Protein AF-A0AAJ1HVN3-F1 (afdb_monomer)

Solvent-accessible surface area (backbone atoms only — not comparable to full-atom values): 4143 Å² total; per-residue (Å²): 67,55,72,72,56,50,52,52,28,39,79,64,68,38,64,30,15,75,80,59,98,55,39,24,34,52,78,42,78,41,80,89,79,40,34,32,36,31,42,50,33,47,79,56,90,96,44,77,44,77,67,82,61,85,69,43,80,45,48,40,78,52,41,37,77,64,79,80,82,125

Secondary structure (DSSP, 8-state):
--HHHHHHHHHTT--BBSSSS-EEEEEEEETTTTEEEEEEEEEETTEEEE--PPPEEEEGGG-B------

Structure (mmCIF, N/CA/C/O backbone):
data_AF-A0AAJ1HVN3-F1
#
_entry.id   AF-A0AAJ1HVN3-F1
#
loop_
_atom_site.group_PDB
_atom_site.id
_atom_site.type_symbol
_atom_site.label_atom_id
_atom_site.label_alt_id
_atom_site.label_comp_id
_atom_site.label_asym_id
_atom_site.label_entity_id
_atom_site.label_seq_id
_atom_site.pdbx_PDB_ins_code
_atom_site.Cartn_x
_atom_site.Cartn_y
_atom_site.Cartn_z
_atom_site.occupancy
_atom_site.B_iso_or_equiv
_atom_site.auth_seq_id
_atom_site.auth_comp_id
_atom_site.auth_asym_id
_atom_site.auth_atom_id
_atom_site.pdbx_PDB_model_num
ATOM 1 N N . MET A 1 1 ? -2.028 1.971 -10.129 1.00 89.81 1 MET A N 1
ATOM 2 C CA . ME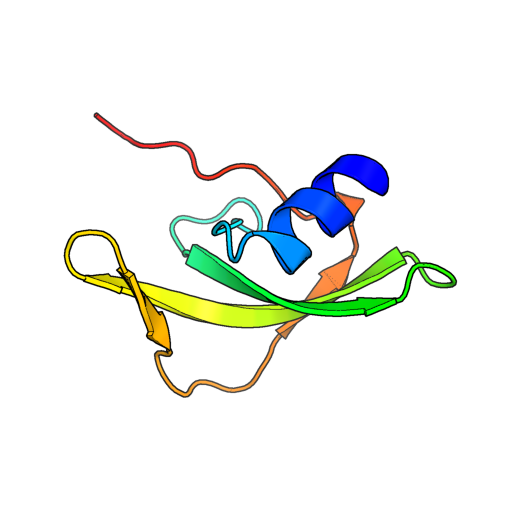T A 1 1 ? -1.650 3.405 -10.083 1.00 89.81 1 MET A CA 1
ATOM 3 C C . MET A 1 1 ? -0.329 3.597 -10.807 1.00 89.81 1 MET A C 1
ATOM 5 O O . MET A 1 1 ? 0.450 2.654 -10.858 1.00 89.81 1 MET A O 1
ATOM 9 N N . GLU A 1 2 ? -0.064 4.781 -11.357 1.00 91.94 2 GLU A N 1
ATOM 10 C CA . GLU A 1 2 ? 1.248 5.074 -11.956 1.00 91.94 2 GLU A CA 1
ATOM 11 C C . GLU A 1 2 ? 2.328 5.276 -10.881 1.00 91.94 2 GLU A C 1
ATOM 13 O O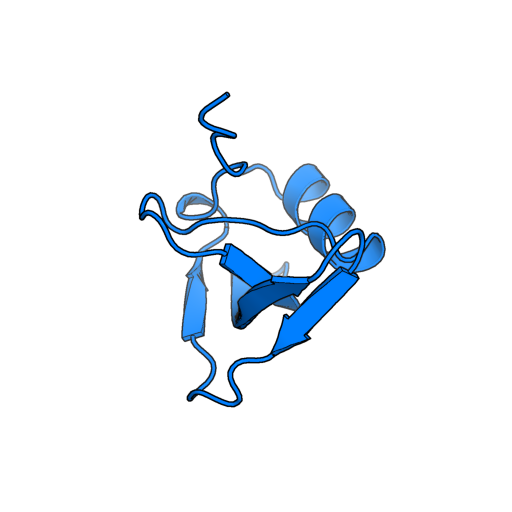 . GLU A 1 2 ? 2.036 5.745 -9.780 1.00 91.94 2 GLU A O 1
ATOM 18 N N . SER A 1 3 ? 3.597 5.013 -11.216 1.00 92.56 3 SER A N 1
ATOM 19 C CA . SER A 1 3 ? 4.749 5.143 -10.301 1.00 92.56 3 SER A CA 1
ATOM 20 C C . SER A 1 3 ? 4.811 6.500 -9.575 1.00 92.56 3 SER A C 1
ATOM 22 O O . SER A 1 3 ? 5.010 6.556 -8.360 1.00 92.56 3 SER A O 1
ATOM 24 N N . LYS A 1 4 ? 4.528 7.609 -10.277 1.00 93.81 4 LYS A N 1
ATOM 25 C CA . LYS A 1 4 ? 4.473 8.956 -9.672 1.00 93.81 4 LYS A CA 1
ATOM 26 C C . LYS A 1 4 ? 3.349 9.107 -8.645 1.00 93.81 4 LYS A C 1
ATOM 28 O O . LYS A 1 4 ? 3.498 9.853 -7.678 1.00 93.81 4 LYS A O 1
A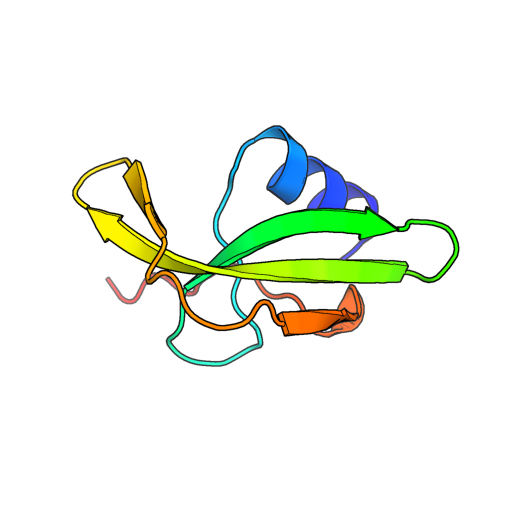TOM 33 N N . GLU A 1 5 ? 2.211 8.451 -8.856 1.00 94.38 5 GLU A N 1
ATOM 34 C CA . GLU A 1 5 ? 1.102 8.483 -7.902 1.00 94.38 5 GLU A CA 1
ATOM 35 C C . GLU A 1 5 ? 1.400 7.632 -6.666 1.00 94.38 5 GLU A C 1
ATOM 37 O O . GLU A 1 5 ? 1.056 8.048 -5.561 1.00 94.38 5 GLU A O 1
ATOM 42 N N . VAL A 1 6 ? 2.064 6.485 -6.842 1.00 95.44 6 VAL A N 1
ATOM 43 C CA . VAL A 1 6 ? 2.517 5.628 -5.735 1.00 95.44 6 VAL A CA 1
ATOM 44 C C . VAL A 1 6 ? 3.510 6.379 -4.852 1.00 95.44 6 VAL A C 1
ATOM 46 O O . VAL A 1 6 ? 3.310 6.444 -3.642 1.00 95.44 6 VAL A O 1
ATOM 49 N N . GLU A 1 7 ? 4.497 7.051 -5.448 1.00 95.81 7 GLU A N 1
ATOM 50 C CA . GLU A 1 7 ? 5.473 7.852 -4.699 1.00 95.81 7 GLU A CA 1
ATOM 51 C C . GLU A 1 7 ? 4.805 8.998 -3.927 1.00 95.81 7 GLU A C 1
ATOM 53 O O . GLU A 1 7 ? 5.123 9.276 -2.770 1.00 95.81 7 GLU A O 1
ATOM 58 N N . ARG A 1 8 ? 3.815 9.656 -4.542 1.00 95.38 8 ARG A N 1
ATOM 59 C CA . ARG A 1 8 ? 3.015 10.678 -3.856 1.00 95.38 8 ARG A CA 1
ATOM 60 C C . ARG A 1 8 ? 2.204 10.096 -2.706 1.00 95.38 8 ARG A C 1
ATOM 62 O O . ARG A 1 8 ? 2.054 10.779 -1.698 1.00 95.38 8 ARG A O 1
ATOM 69 N N . ALA A 1 9 ? 1.635 8.904 -2.857 1.00 95.38 9 ALA A N 1
ATOM 70 C CA . ALA A 1 9 ? 0.880 8.265 -1.787 1.00 95.38 9 ALA A CA 1
ATOM 71 C C . ALA A 1 9 ? 1.800 7.887 -0.620 1.00 95.38 9 ALA A C 1
ATOM 73 O O . ALA A 1 9 ? 1.468 8.193 0.523 1.00 95.38 9 ALA A O 1
ATOM 74 N N . PHE A 1 10 ? 2.981 7.344 -0.923 1.00 96.44 10 PHE A N 1
ATOM 75 C CA . PHE A 1 10 ? 4.000 6.993 0.060 1.00 96.44 10 PHE A CA 1
ATOM 76 C C . PHE A 1 10 ? 4.500 8.214 0.844 1.00 96.44 10 PHE A C 1
ATOM 78 O O . PHE A 1 10 ? 4.349 8.265 2.061 1.00 96.44 10 PHE A O 1
ATOM 85 N N . ARG A 1 11 ? 5.003 9.252 0.160 1.00 95.88 11 ARG A N 1
ATOM 86 C CA . ARG A 1 11 ? 5.566 10.446 0.823 1.00 95.88 11 ARG A CA 1
ATOM 87 C C . ARG A 1 11 ? 4.569 11.230 1.667 1.00 95.88 11 ARG A C 1
ATOM 89 O O . ARG A 1 11 ? 4.965 11.882 2.624 1.00 95.88 11 ARG A O 1
ATOM 96 N N . ASN A 1 12 ? 3.298 11.219 1.274 1.00 94.94 12 ASN A N 1
ATOM 97 C CA . ASN A 1 12 ? 2.252 11.983 1.952 1.00 94.94 12 ASN A CA 1
ATOM 98 C C . ASN A 1 12 ? 1.415 11.121 2.906 1.00 94.94 12 ASN A C 1
ATOM 100 O O . ASN A 1 12 ? 0.360 11.582 3.338 1.00 94.94 12 ASN A O 1
ATOM 104 N N . SER A 1 13 ? 1.819 9.871 3.169 1.00 93.44 13 SER A N 1
ATOM 105 C CA . SER A 1 13 ? 1.064 8.918 3.995 1.00 93.44 13 SER A CA 1
ATOM 106 C C . SER A 1 13 ? -0.424 8.864 3.621 1.00 93.44 13 SER A C 1
ATOM 108 O O . SER A 1 13 ? -1.308 8.881 4.480 1.00 93.44 13 SER A O 1
ATOM 110 N N . ARG A 1 14 ? -0.723 8.862 2.315 1.00 94.38 14 ARG A N 1
ATOM 111 C CA . ARG A 1 14 ? -2.103 8.779 1.819 1.00 94.38 14 ARG A CA 1
ATOM 112 C C . ARG A 1 14 ? -2.500 7.317 1.733 1.00 94.38 14 ARG A C 1
ATOM 114 O O . ARG A 1 14 ? -1.776 6.520 1.140 1.00 94.38 14 ARG A O 1
ATOM 121 N N . ALA A 1 15 ? -3.671 6.994 2.274 1.00 95.19 15 ALA A N 1
ATOM 122 C CA . ALA A 1 15 ? -4.195 5.645 2.184 1.00 95.19 15 ALA A CA 1
ATOM 123 C C . ALA A 1 15 ? -4.484 5.238 0.731 1.00 95.19 15 ALA A C 1
ATOM 125 O O . ALA A 1 15 ? -4.917 6.043 -0.101 1.00 95.19 15 ALA A O 1
ATOM 126 N N . VAL A 1 16 ? -4.265 3.958 0.464 1.00 96.31 16 VAL A N 1
ATOM 127 C CA . VAL A 1 16 ? -4.581 3.252 -0.778 1.00 96.31 16 VAL A CA 1
ATOM 128 C C . VAL A 1 16 ? -5.448 2.032 -0.460 1.00 96.31 16 VAL A C 1
ATOM 130 O O . VAL A 1 16 ? -5.568 1.629 0.6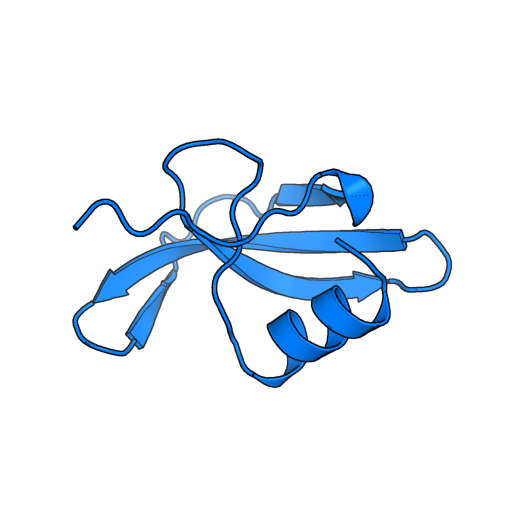95 1.00 96.31 16 VAL A O 1
ATOM 133 N N . THR A 1 17 ? -6.059 1.446 -1.482 1.00 96.25 17 THR A N 1
ATOM 134 C CA . THR A 1 17 ? -6.778 0.163 -1.407 1.00 96.25 17 THR A CA 1
ATOM 135 C C . THR A 1 17 ? -6.230 -0.794 -2.468 1.00 96.25 17 THR A C 1
ATOM 137 O O . THR A 1 17 ? -5.646 -0.356 -3.466 1.00 96.25 17 THR A O 1
ATOM 140 N N . LEU A 1 18 ? -6.417 -2.098 -2.254 1.00 95.25 18 LEU A N 1
ATOM 141 C CA . LEU A 1 18 ? -6.142 -3.159 -3.228 1.00 95.25 18 LEU A CA 1
ATOM 142 C C . LEU A 1 18 ? -7.370 -3.511 -4.090 1.00 95.25 18 LEU A C 1
ATOM 144 O O . LEU A 1 18 ? -7.406 -4.559 -4.728 1.00 95.25 18 LEU A O 1
ATOM 148 N N . GLY A 1 19 ? -8.380 -2.634 -4.123 1.00 88.56 19 GLY A N 1
ATOM 149 C CA . GLY A 1 19 ? -9.672 -2.890 -4.772 1.00 88.56 19 GLY A CA 1
ATOM 150 C C . GLY A 1 19 ? -10.711 -3.507 -3.833 1.00 88.56 19 GLY A C 1
ATOM 151 O O . GLY A 1 19 ? -11.799 -3.868 -4.274 1.00 88.56 19 GLY A O 1
ATOM 152 N N . ASP A 1 20 ? -10.386 -3.605 -2.547 1.00 90.00 20 ASP A N 1
ATOM 153 C CA . ASP A 1 20 ? -11.269 -4.037 -1.472 1.00 90.00 20 ASP A CA 1
ATOM 154 C C . ASP A 1 20 ? -11.733 -2.847 -0.611 1.00 90.00 20 ASP A C 1
ATOM 156 O O . ASP A 1 20 ? -11.414 -1.683 -0.867 1.00 90.00 20 ASP A O 1
ATOM 160 N N . SER A 1 21 ? -12.508 -3.130 0.437 1.00 89.31 21 SER A N 1
ATOM 161 C CA . SER A 1 21 ? -12.986 -2.122 1.390 1.00 89.31 21 SER A CA 1
ATOM 162 C C . SER A 1 21 ? -11.949 -1.745 2.456 1.00 89.31 21 SER A C 1
ATOM 164 O O . SER A 1 21 ? -12.306 -1.118 3.456 1.00 89.31 21 SER A O 1
ATOM 166 N N . LYS A 1 22 ? -10.692 -2.177 2.312 1.00 94.62 22 LYS A N 1
ATOM 167 C CA . LYS A 1 22 ? -9.647 -1.975 3.313 1.00 94.62 22 LYS A CA 1
ATOM 168 C C . LYS A 1 22 ? -8.748 -0.809 2.929 1.00 94.62 22 LYS A C 1
ATOM 170 O O . LYS A 1 22 ? -8.583 -0.466 1.759 1.00 94.62 22 LYS A O 1
ATOM 175 N N . LEU A 1 23 ? -8.174 -0.189 3.952 1.00 96.31 23 LEU A N 1
ATOM 176 C CA . LEU A 1 23 ? -7.233 0.907 3.800 1.00 96.31 23 LEU A CA 1
ATOM 177 C C . LEU A 1 23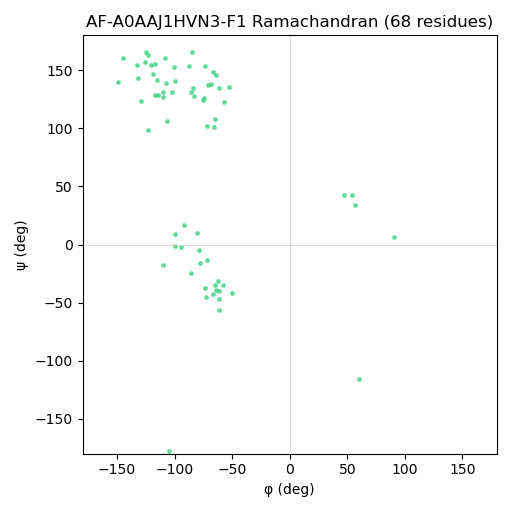 ? -5.836 0.419 4.141 1.00 96.31 23 LEU A C 1
ATOM 179 O O . LEU A 1 23 ? -5.633 -0.298 5.121 1.00 96.31 23 LEU A O 1
ATOM 183 N N . TYR A 1 24 ? -4.878 0.863 3.343 1.00 97.56 24 TYR A N 1
ATOM 184 C CA . TYR A 1 24 ? -3.477 0.533 3.501 1.00 97.56 24 TYR A CA 1
ATOM 185 C C . TYR A 1 24 ? -2.624 1.788 3.418 1.00 97.56 24 TYR A C 1
ATOM 187 O O . TYR A 1 24 ? -2.899 2.668 2.601 1.00 97.56 24 TYR A O 1
ATOM 195 N N . LEU A 1 25 ? -1.556 1.851 4.207 1.00 97.62 25 LEU A N 1
ATOM 196 C CA . LEU A 1 25 ? -0.459 2.782 3.962 1.00 97.62 25 LEU A CA 1
ATOM 197 C C . LEU A 1 25 ? 0.690 2.054 3.283 1.00 97.62 25 LEU A C 1
ATOM 199 O O . LEU A 1 25 ? 1.018 0.922 3.633 1.00 97.62 25 LEU A O 1
ATOM 203 N N . ILE A 1 26 ? 1.321 2.731 2.330 1.00 97.94 26 ILE A N 1
ATOM 204 C CA . ILE A 1 26 ? 2.594 2.282 1.778 1.00 97.94 26 ILE A CA 1
ATOM 205 C C . ILE A 1 26 ? 3.660 2.594 2.823 1.00 97.94 26 ILE A C 1
ATOM 207 O O . ILE A 1 26 ? 3.781 3.737 3.255 1.00 97.94 26 ILE A O 1
ATOM 211 N N . ILE A 1 27 ? 4.413 1.581 3.233 1.00 97.12 27 ILE A N 1
ATOM 212 C CA . ILE A 1 27 ? 5.523 1.725 4.188 1.00 97.12 27 ILE A CA 1
ATOM 213 C C . ILE A 1 27 ? 6.885 1.514 3.521 1.00 97.12 27 ILE A C 1
ATOM 215 O O . ILE A 1 27 ? 7.902 1.949 4.052 1.00 97.12 27 ILE A O 1
ATOM 219 N N . GLU A 1 28 ? 6.899 0.890 2.344 1.00 97.31 28 GLU A N 1
ATOM 220 C CA . GLU A 1 28 ? 8.074 0.741 1.490 1.00 97.31 28 GLU A CA 1
ATOM 221 C C . GLU A 1 28 ? 7.631 0.702 0.023 1.00 97.31 28 GLU A C 1
ATOM 223 O O . GLU A 1 28 ? 6.622 0.068 -0.302 1.00 97.31 28 GLU A O 1
ATOM 228 N N . ALA A 1 29 ? 8.382 1.357 -0.865 1.00 96.38 29 ALA A N 1
ATOM 229 C CA . ALA A 1 29 ? 8.153 1.337 -2.305 1.00 96.38 29 ALA A CA 1
ATOM 230 C C . ALA A 1 29 ? 9.452 0.998 -3.048 1.00 96.38 29 ALA A C 1
ATOM 232 O O . ALA A 1 29 ? 10.463 1.685 -2.914 1.00 96.38 29 ALA A O 1
ATOM 233 N N . ASN A 1 30 ? 9.415 -0.056 -3.862 1.00 96.19 30 ASN A N 1
ATOM 234 C CA . ASN A 1 30 ? 10.501 -0.455 -4.745 1.00 96.19 30 ASN A CA 1
ATOM 235 C C . ASN A 1 30 ? 10.122 -0.122 -6.191 1.00 96.19 30 ASN A C 1
ATOM 237 O O . ASN A 1 30 ? 9.301 -0.799 -6.809 1.00 96.19 30 ASN A O 1
ATOM 241 N N . HIS A 1 31 ? 10.751 0.918 -6.734 1.00 93.31 31 HIS A N 1
ATOM 242 C CA . HIS A 1 31 ? 10.495 1.392 -8.096 1.00 93.31 31 HIS A CA 1
ATOM 243 C C . HIS A 1 31 ? 11.163 0.552 -9.189 1.00 93.31 31 HIS A C 1
ATOM 245 O O . HIS A 1 31 ? 10.774 0.680 -10.343 1.00 93.31 31 HIS A O 1
ATOM 251 N N . ILE A 1 32 ? 12.146 -0.290 -8.852 1.00 94.00 32 ILE A N 1
ATOM 252 C CA . ILE A 1 32 ? 12.805 -1.171 -9.829 1.00 94.00 32 ILE A CA 1
ATOM 253 C C . ILE A 1 32 ? 11.852 -2.307 -10.208 1.00 94.00 32 ILE A C 1
ATOM 255 O O . ILE A 1 32 ? 11.6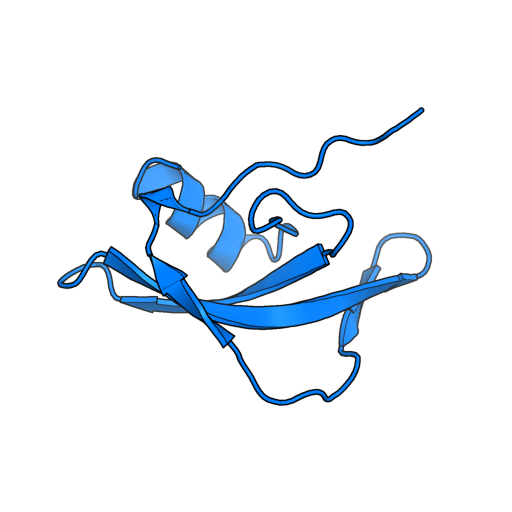80 -2.604 -11.385 1.00 94.00 32 ILE A O 1
ATOM 259 N N . ASN A 1 33 ? 11.200 -2.902 -9.206 1.00 95.38 33 ASN A N 1
ATOM 260 C CA . ASN A 1 33 ? 10.300 -4.043 -9.395 1.00 95.38 33 ASN A CA 1
ATOM 261 C C . ASN A 1 33 ? 8.811 -3.652 -9.410 1.00 95.38 33 ASN A C 1
ATOM 263 O O . ASN A 1 33 ? 7.953 -4.519 -9.567 1.00 95.38 33 ASN A O 1
ATOM 267 N N . GLU A 1 34 ? 8.502 -2.366 -9.222 1.00 96.88 34 GLU A N 1
ATOM 268 C CA . GLU A 1 34 ? 7.138 -1.827 -9.118 1.00 96.88 34 GLU A CA 1
ATOM 269 C C . GLU A 1 34 ? 6.294 -2.524 -8.037 1.00 96.88 34 GLU A C 1
ATOM 271 O O . GLU A 1 34 ? 5.114 -2.842 -8.228 1.00 96.88 34 GLU A O 1
ATOM 276 N N . THR A 1 35 ? 6.912 -2.767 -6.879 1.00 97.81 35 THR A N 1
ATOM 277 C CA . THR A 1 35 ? 6.284 -3.419 -5.722 1.00 97.81 35 THR A CA 1
ATOM 278 C C . THR A 1 35 ? 6.270 -2.511 -4.503 1.00 97.81 35 THR A C 1
ATOM 280 O O . THR A 1 35 ? 7.212 -1.756 -4.269 1.00 97.81 35 THR A O 1
ATOM 283 N N . VAL A 1 36 ? 5.234 -2.627 -3.681 1.00 98.12 36 VAL A N 1
ATOM 284 C CA . VAL A 1 36 ? 5.109 -1.948 -2.389 1.00 98.12 36 VAL A CA 1
ATOM 285 C C . VAL A 1 36 ? 4.951 -2.944 -1.251 1.00 98.12 36 VAL A C 1
ATOM 287 O O . VAL A 1 36 ? 4.420 -4.040 -1.441 1.00 98.12 36 VAL A O 1
ATOM 290 N N . MET A 1 37 ? 5.350 -2.513 -0.058 1.00 98.25 37 MET A N 1
ATOM 291 C CA . MET A 1 37 ? 4.943 -3.117 1.203 1.00 98.25 37 MET A CA 1
ATOM 292 C C . MET A 1 37 ? 3.861 -2.249 1.844 1.00 98.25 37 MET A C 1
ATOM 294 O O . MET A 1 37 ? 4.013 -1.028 1.957 1.00 98.25 37 MET A O 1
ATOM 298 N N . LEU A 1 38 ? 2.776 -2.886 2.263 1.00 98.12 38 LEU A N 1
ATOM 299 C CA . LEU A 1 38 ? 1.579 -2.248 2.789 1.00 98.12 38 LEU A CA 1
ATOM 300 C C . LEU A 1 38 ? 1.356 -2.615 4.255 1.00 98.12 38 LEU A C 1
ATOM 302 O O . LEU A 1 38 ? 1.543 -3.767 4.652 1.00 98.12 38 LEU A O 1
ATOM 306 N N . ASP A 1 39 ? 0.898 -1.637 5.028 1.00 98.00 39 ASP A N 1
ATOM 307 C CA . ASP A 1 39 ? 0.362 -1.822 6.376 1.00 98.00 39 ASP A CA 1
ATOM 308 C C . ASP A 1 39 ? -1.151 -1.578 6.365 1.00 98.00 39 ASP A C 1
ATOM 310 O O . ASP A 1 39 ? -1.599 -0.541 5.872 1.00 98.00 39 ASP A O 1
ATOM 314 N N . GLU A 1 40 ? -1.941 -2.532 6.867 1.00 97.81 40 GLU A N 1
ATOM 315 C CA . GLU A 1 40 ? -3.399 -2.384 6.946 1.00 97.81 40 GLU A CA 1
ATOM 316 C C . GLU A 1 40 ? -3.752 -1.421 8.083 1.00 97.81 40 GLU A C 1
ATOM 318 O O . GLU A 1 40 ? -3.363 -1.618 9.237 1.00 97.81 40 GLU A O 1
ATOM 323 N N . VAL A 1 41 ? -4.531 -0.392 7.764 1.00 97.06 41 VAL A N 1
ATOM 324 C CA . VAL A 1 41 ? -4.899 0.677 8.692 1.00 97.06 41 VAL A CA 1
ATOM 325 C C . VAL A 1 41 ? -6.412 0.811 8.822 1.00 97.06 41 VAL A C 1
ATOM 327 O O . VAL A 1 41 ? -7.190 0.330 7.995 1.00 97.06 41 VAL A O 1
ATOM 330 N N . TYR A 1 42 ? -6.846 1.490 9.875 1.00 95.00 42 TYR A N 1
ATOM 331 C CA . TYR A 1 42 ? -8.166 2.106 9.940 1.00 95.00 42 TYR A CA 1
ATOM 332 C C . TYR A 1 42 ? -8.013 3.620 10.076 1.00 95.00 42 TYR A C 1
ATOM 334 O O . TYR A 1 42 ? -6.975 4.118 10.519 1.00 95.00 42 TYR A O 1
ATOM 342 N N . GLN A 1 43 ? -9.033 4.354 9.644 1.00 92.75 43 GLN A N 1
ATOM 343 C CA . GLN A 1 43 ? -9.070 5.799 9.801 1.00 92.75 43 GLN A CA 1
ATOM 344 C C . GLN A 1 43 ? -9.579 6.143 11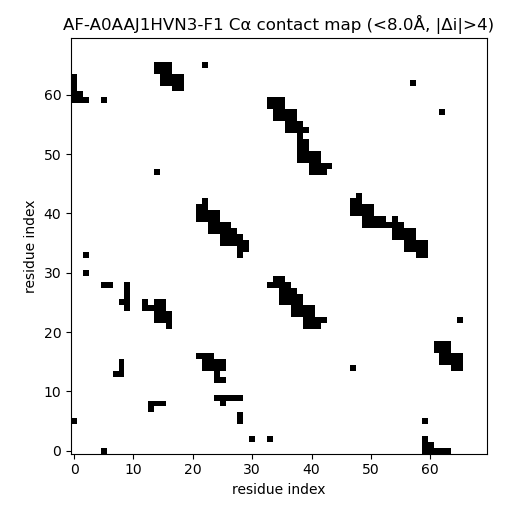.205 1.00 92.75 43 GLN A C 1
ATOM 346 O O . GLN A 1 43 ? -10.637 5.665 11.610 1.00 92.75 43 GLN A O 1
ATOM 351 N N . ASP A 1 44 ? -8.831 6.975 11.922 1.00 92.81 44 ASP A N 1
ATOM 352 C CA . ASP A 1 44 ? -9.199 7.535 13.221 1.00 92.81 44 ASP A CA 1
ATOM 353 C C . ASP A 1 44 ? -9.144 9.064 13.121 1.00 92.81 44 ASP A C 1
ATOM 355 O O . ASP A 1 44 ? -8.076 9.685 13.104 1.00 92.81 44 ASP A O 1
ATOM 359 N N . GLY A 1 45 ? -10.312 9.674 12.914 1.00 90.06 45 GLY A N 1
ATOM 360 C CA . GLY A 1 45 ? -10.421 11.090 12.571 1.00 90.06 45 GLY A CA 1
ATOM 361 C C . GLY A 1 45 ? -9.688 11.431 11.266 1.00 90.06 45 GLY A C 1
ATOM 362 O O . GLY A 1 45 ? -10.067 10.978 10.184 1.00 90.06 45 GLY A O 1
ATOM 363 N N . GLN A 1 46 ? -8.653 12.269 11.365 1.00 87.00 46 GLN A N 1
ATOM 364 C CA . GLN A 1 46 ? -7.806 12.675 10.230 1.00 87.00 46 GLN A CA 1
ATOM 365 C C . GLN A 1 46 ? -6.538 11.822 10.077 1.00 87.00 46 GLN A C 1
ATOM 367 O O . GLN A 1 46 ? -5.767 12.037 9.142 1.00 87.00 46 GLN A O 1
ATOM 372 N N . SER A 1 47 ? -6.323 10.863 10.976 1.00 89.94 47 SER A N 1
ATOM 373 C CA . SER A 1 47 ? -5.127 10.028 11.019 1.00 89.94 47 SER A CA 1
ATOM 374 C C . SER A 1 47 ? -5.430 8.600 10.575 1.00 89.94 47 SER A C 1
ATOM 376 O O . SER A 1 47 ? -6.573 8.141 10.595 1.00 89.94 47 SER A O 1
ATOM 378 N N . TYR A 1 48 ? -4.380 7.877 10.195 1.00 94.62 48 TYR A N 1
ATOM 379 C CA . TYR A 1 48 ? -4.437 6.444 9.924 1.00 94.62 48 TYR A CA 1
ATOM 380 C C . TYR A 1 48 ? -3.684 5.694 11.019 1.00 94.62 48 TYR A C 1
ATOM 382 O O . TYR A 1 48 ? -2.548 6.045 11.341 1.00 94.62 48 TYR A O 1
ATOM 390 N N . VAL A 1 49 ? -4.310 4.660 11.578 1.00 95.81 49 VAL A N 1
ATOM 391 C CA . VAL A 1 49 ? -3.741 3.845 12.656 1.00 95.81 49 VAL A CA 1
ATOM 392 C C . VAL A 1 49 ? -3.557 2.411 12.172 1.00 95.81 49 VAL A C 1
ATOM 394 O O . VAL A 1 49 ? -4.484 1.801 11.640 1.00 95.81 49 VAL A O 1
ATOM 397 N N . SER A 1 50 ? -2.349 1.875 12.364 1.00 96.44 50 SER A N 1
ATOM 398 C CA . SER A 1 50 ? -2.003 0.492 12.024 1.00 96.44 50 SER A CA 1
ATOM 399 C C . SER A 1 50 ? -2.841 -0.512 12.807 1.00 96.44 50 SER A C 1
ATOM 401 O O . SER A 1 50 ? -2.962 -0.419 14.032 1.00 96.44 50 SER A O 1
ATOM 403 N N . LYS A 1 51 ? -3.345 -1.535 12.113 1.00 97.12 51 LYS A N 1
ATOM 404 C CA . LYS A 1 51 ? -3.980 -2.701 12.741 1.00 97.12 51 LYS A CA 1
ATOM 405 C C . LYS A 1 51 ? -2.970 -3.704 13.301 1.00 97.12 51 LYS A C 1
ATOM 407 O O . LYS A 1 51 ? -3.386 -4.678 13.924 1.00 97.12 51 LYS A O 1
ATOM 412 N N . LYS A 1 52 ? -1.663 -3.486 13.093 1.00 95.00 52 LYS A N 1
ATOM 413 C CA . LYS A 1 52 ? -0.572 -4.384 13.518 1.00 95.00 52 LYS A CA 1
ATOM 414 C C . LYS A 1 52 ? -0.716 -5.812 12.970 1.00 95.00 52 LYS A C 1
ATOM 416 O O . LYS A 1 52 ? -0.357 -6.782 13.634 1.00 95.00 52 LYS A O 1
ATOM 421 N N . LEU A 1 53 ? -1.253 -5.931 11.758 1.00 95.62 53 LEU A N 1
ATOM 422 C CA . LEU A 1 53 ? -1.341 -7.190 11.023 1.00 95.62 53 LEU A CA 1
ATOM 423 C C . LEU A 1 53 ? -0.035 -7.459 10.255 1.00 95.62 53 LEU A C 1
ATOM 425 O O . LEU A 1 53 ? 0.780 -6.547 10.087 1.00 95.62 53 LEU A O 1
ATOM 429 N N . PRO A 1 54 ? 0.187 -8.695 9.770 1.00 97.38 54 PRO A N 1
ATOM 430 C CA . PRO A 1 54 ? 1.274 -8.965 8.839 1.00 97.38 54 PRO A CA 1
ATOM 431 C C . PRO A 1 54 ? 1.217 -8.024 7.631 1.00 97.38 54 PRO A C 1
ATOM 433 O O . PRO A 1 54 ? 0.152 -7.791 7.058 1.00 97.38 54 PRO A O 1
ATOM 436 N N . ARG A 1 55 ? 2.380 -7.491 7.251 1.00 96.94 55 ARG A N 1
ATOM 437 C CA . ARG A 1 55 ? 2.516 -6.592 6.102 1.00 96.94 55 ARG A CA 1
ATOM 438 C C . ARG A 1 55 ? 2.226 -7.338 4.805 1.00 96.94 55 ARG A C 1
ATOM 440 O O . ARG A 1 55 ? 2.521 -8.528 4.689 1.00 96.94 55 ARG A O 1
ATOM 447 N N . ILE A 1 56 ? 1.688 -6.622 3.827 1.00 96.62 56 ILE A N 1
ATOM 448 C CA . ILE A 1 56 ? 1.257 -7.200 2.552 1.00 96.62 56 ILE A CA 1
ATOM 449 C C . ILE A 1 56 ? 2.120 -6.643 1.424 1.00 96.62 56 ILE A C 1
ATOM 451 O O . ILE A 1 56 ? 2.257 -5.431 1.280 1.00 96.62 56 ILE A O 1
ATOM 455 N N . GLY A 1 57 ? 2.681 -7.529 0.603 1.00 97.44 57 GLY A N 1
ATOM 456 C CA . GLY A 1 57 ? 3.333 -7.150 -0.647 1.00 97.44 57 GLY A CA 1
ATOM 457 C C . GLY A 1 57 ? 2.313 -7.017 -1.778 1.00 97.44 57 GLY A C 1
ATOM 458 O O . GLY A 1 57 ? 1.463 -7.891 -1.942 1.00 97.44 57 GLY A O 1
ATOM 459 N N . ALA A 1 58 ? 2.402 -5.954 -2.575 1.00 97.31 58 ALA A N 1
ATOM 460 C CA . ALA A 1 58 ? 1.545 -5.759 -3.745 1.00 97.31 58 ALA A CA 1
ATOM 461 C C . ALA A 1 58 ? 2.295 -5.068 -4.888 1.00 97.31 58 ALA A C 1
ATOM 463 O O . ALA A 1 58 ? 3.314 -4.412 -4.674 1.00 97.31 58 ALA A O 1
ATOM 464 N N . ARG A 1 59 ? 1.779 -5.193 -6.113 1.00 97.50 59 ARG A N 1
ATOM 465 C CA . ARG A 1 59 ? 2.291 -4.458 -7.277 1.00 97.50 59 ARG A CA 1
ATOM 466 C C . ARG A 1 59 ? 1.618 -3.091 -7.413 1.00 97.50 59 ARG A C 1
ATOM 468 O O . ARG A 1 59 ? 0.480 -2.898 -6.982 1.00 97.50 59 ARG A O 1
ATOM 475 N N . PHE A 1 60 ? 2.302 -2.133 -8.036 1.00 96.56 60 PHE A N 1
ATOM 476 C CA . PHE A 1 60 ? 1.791 -0.766 -8.233 1.00 96.56 60 PHE A CA 1
ATOM 477 C C . P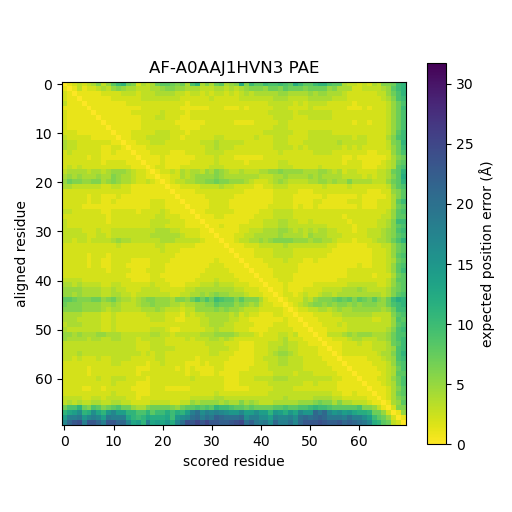HE A 1 60 ? 0.464 -0.732 -9.011 1.00 96.56 60 PHE A C 1
ATOM 479 O O . PHE A 1 60 ? -0.417 0.093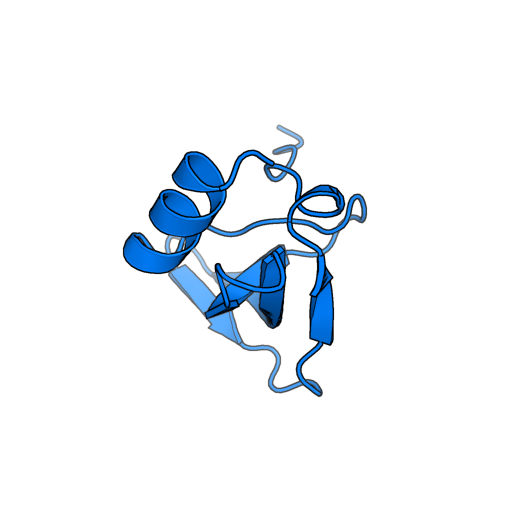 -8.739 1.00 96.56 60 PHE A O 1
ATOM 486 N N . ASP A 1 61 ? 0.297 -1.639 -9.971 1.00 95.44 61 ASP A N 1
ATOM 487 C CA . ASP A 1 61 ? -0.894 -1.787 -10.807 1.00 95.44 61 ASP A CA 1
ATOM 488 C C . ASP A 1 61 ? -2.104 -2.364 -10.057 1.00 95.44 61 ASP A C 1
ATOM 490 O O . ASP A 1 61 ? -3.227 -2.217 -10.539 1.00 95.44 61 ASP A O 1
ATOM 494 N N . MET A 1 62 ? -1.920 -2.923 -8.859 1.00 96.44 62 MET A N 1
ATOM 495 C CA . MET A 1 62 ? -3.002 -3.363 -7.969 1.00 96.44 62 MET A CA 1
ATOM 496 C C . MET A 1 62 ? -3.531 -2.223 -7.093 1.00 96.44 62 MET A C 1
ATOM 498 O O . MET A 1 62 ? -4.692 -2.237 -6.693 1.00 96.44 62 MET A O 1
ATOM 502 N N . LEU A 1 63 ? -2.716 -1.193 -6.845 1.00 96.50 63 LEU A N 1
ATOM 503 C CA . LEU A 1 63 ? -3.105 -0.063 -6.006 1.00 96.50 63 LEU A CA 1
ATOM 504 C C . LEU A 1 63 ? -4.196 0.786 -6.662 1.00 96.50 63 LEU A C 1
ATOM 506 O O . LEU A 1 63 ? -4.153 1.098 -7.865 1.00 96.50 63 LEU A O 1
ATOM 510 N N . ARG A 1 64 ? -5.164 1.193 -5.846 1.00 95.19 64 ARG A N 1
ATOM 511 C CA . ARG A 1 64 ? -6.295 2.051 -6.202 1.00 95.19 64 ARG A CA 1
ATOM 512 C C . ARG A 1 64 ? -6.447 3.165 -5.162 1.00 95.19 64 ARG A C 1
ATOM 514 O O . ARG A 1 64 ? -6.053 3.020 -4.004 1.00 95.19 64 ARG A O 1
ATOM 521 N N . LYS A 1 65 ? -7.040 4.286 -5.580 1.00 92.44 65 LYS A N 1
ATOM 522 C CA . LYS A 1 65 ? -7.458 5.353 -4.659 1.00 92.44 65 LYS A CA 1
ATOM 523 C C . LYS A 1 65 ? -8.663 4.852 -3.852 1.00 92.44 65 LYS A C 1
ATOM 525 O O . LYS A 1 65 ? -9.547 4.259 -4.469 1.00 92.44 65 LYS A O 1
ATOM 530 N N . PRO A 1 66 ? -8.732 5.089 -2.530 1.00 89.62 66 PRO A N 1
ATOM 531 C CA . PRO A 1 66 ? -9.906 4.734 -1.746 1.00 89.62 66 PRO A CA 1
ATOM 532 C C . PRO A 1 66 ? -11.147 5.415 -2.318 1.00 89.62 66 PRO A C 1
ATOM 534 O O . PRO A 1 66 ? -11.196 6.642 -2.433 1.00 89.62 66 PRO A O 1
ATOM 537 N N . THR A 1 67 ? -12.150 4.628 -2.690 1.00 79.94 67 THR A N 1
ATOM 538 C CA . THR A 1 67 ? -13.492 5.139 -2.951 1.00 79.94 67 THR A CA 1
ATOM 539 C C . THR A 1 67 ? -14.103 5.508 -1.608 1.00 79.94 67 THR A C 1
ATOM 541 O O . THR A 1 67 ? -14.517 4.646 -0.838 1.00 79.94 67 THR A O 1
ATOM 544 N N . LEU A 1 68 ? -14.121 6.805 -1.302 1.00 62.38 68 LEU A N 1
ATOM 545 C CA . LEU A 1 68 ? -14.911 7.336 -0.198 1.00 62.38 68 LEU A CA 1
ATOM 546 C C . LEU A 1 68 ? -16.385 7.126 -0.557 1.00 62.38 68 LEU A C 1
ATOM 548 O O . LEU A 1 68 ? -16.931 7.875 -1.368 1.00 62.38 68 LEU A O 1
ATOM 552 N N . TYR A 1 69 ? -17.017 6.096 0.005 1.00 50.19 69 TYR A N 1
ATOM 553 C CA . TYR A 1 69 ? -18.474 6.057 0.063 1.00 50.19 69 TYR A CA 1
ATOM 554 C C . TYR A 1 69 ? -18.894 7.217 0.973 1.00 50.19 69 TYR A C 1
ATOM 556 O O . TYR A 1 69 ? -18.575 7.221 2.162 1.00 50.19 69 TYR A O 1
ATOM 564 N N . ARG A 1 70 ? -19.469 8.253 0.357 1.00 41.25 70 ARG A N 1
ATOM 565 C CA . ARG A 1 70 ? -20.136 9.360 1.045 1.00 41.25 70 ARG A CA 1
ATOM 566 C C . ARG A 1 70 ? -21.448 8.891 1.650 1.00 41.25 70 ARG A C 1
ATOM 568 O O . ARG A 1 70 ? -22.111 8.061 0.991 1.00 41.25 70 ARG A O 1
#

Radius of gyration: 11.25 Å; Cα contacts (8 Å, |Δi|>4): 130; chains: 1; bounding box: 33×22×26 Å

Nearest PDB structures (foldseek):
  6rcd-assembly1_B  TM=5.440E-01  e=5.418E-01  Mycoplasmoides genitalium
  4rv2-assembly1_B-2  TM=5.391E-01  e=2.944E+00  Mycolicibacterium smegmatis MC2 155

Foldseek 3Di:
DDPVVLVVCQVVQNWKDLPDQWTWGFPDADPVQQKTKIFTWDDDPPDTDGPPDDIDMDGNVSIDHDDPPD

Mean predicted aligned error: 3.27 Å

Sequence (70 aa):
MESKEVERAFRNSRAVTLGDSKLYLIIEANHINETVMLDEVYQDGQSYVSKKLPRIGARFDMLRKPTLYR

Organism: Limosilactobacillus mucosae (NCBI:txid97478)

pLDDT: mean 92.97, std 9.53, range [41.25, 98.25]